Protein AF-A0AAW8Q7P8-F1 (afdb_monomer_lite)

Structure (mmCIF, N/CA/C/O backbone):
data_AF-A0AAW8Q7P8-F1
#
_entry.id   AF-A0AAW8Q7P8-F1
#
loop_
_atom_site.group_PDB
_atom_site.id
_atom_site.type_symbol
_atom_site.label_atom_id
_atom_site.label_alt_id
_atom_site.label_comp_id
_atom_site.label_asym_id
_atom_site.label_entity_id
_atom_site.label_seq_id
_atom_site.pdbx_PDB_ins_code
_atom_site.Cartn_x
_atom_site.Cartn_y
_atom_site.Cartn_z
_atom_site.occupancy
_atom_site.B_iso_or_equiv
_atom_site.auth_seq_id
_atom_site.auth_comp_id
_atom_site.auth_asym_id
_atom_site.auth_atom_id
_atom_site.pdbx_PDB_model_num
ATOM 1 N N . MET A 1 1 ? -18.740 -7.832 58.408 1.00 48.16 1 MET A N 1
ATOM 2 C CA . MET A 1 1 ? -19.169 -6.827 57.404 1.00 48.16 1 MET A CA 1
ATOM 3 C C . MET A 1 1 ? -20.645 -6.952 57.042 1.00 48.16 1 MET A C 1
ATOM 5 O O . MET A 1 1 ? -21.332 -5.946 57.112 1.00 48.16 1 MET A O 1
ATOM 9 N N . PHE A 1 2 ? -21.149 -8.149 56.717 1.00 59.81 2 PHE A N 1
ATOM 10 C CA . PHE A 1 2 ? -22.556 -8.347 56.332 1.00 59.81 2 PHE A CA 1
ATOM 11 C C . PHE A 1 2 ? -23.561 -7.994 57.449 1.00 59.81 2 PHE A C 1
ATOM 13 O O . PHE A 1 2 ? -24.538 -7.300 57.193 1.00 59.81 2 PHE A O 1
ATOM 20 N N . GLU A 1 3 ? -23.277 -8.361 58.705 1.00 60.91 3 GLU A N 1
ATOM 21 C CA . GLU A 1 3 ? -24.111 -7.977 59.862 1.00 60.91 3 GLU A CA 1
ATOM 22 C C . GLU A 1 3 ? -24.131 -6.464 60.118 1.00 60.91 3 GLU A C 1
ATOM 24 O O . GLU A 1 3 ? -25.175 -5.904 60.433 1.00 60.91 3 GLU A O 1
ATOM 29 N N . TRP A 1 4 ? -22.997 -5.779 59.937 1.00 65.06 4 TRP A N 1
ATOM 30 C CA . TRP A 1 4 ? -22.909 -4.319 60.074 1.00 65.06 4 TRP A CA 1
ATOM 31 C C . TRP A 1 4 ? -23.709 -3.601 58.980 1.00 65.06 4 TRP A C 1
ATOM 33 O O . TRP A 1 4 ? -24.410 -2.630 59.255 1.00 65.06 4 TRP A O 1
ATOM 43 N N . PHE A 1 5 ? -23.660 -4.126 57.753 1.00 61.41 5 PHE A N 1
ATOM 44 C CA . PHE A 1 5 ? -24.450 -3.637 56.625 1.00 61.41 5 PHE A CA 1
ATOM 45 C C . PHE A 1 5 ? -25.951 -3.833 56.885 1.00 61.41 5 PHE A C 1
ATOM 47 O O . PHE A 1 5 ? -26.722 -2.886 56.790 1.00 61.41 5 PHE A O 1
ATOM 54 N N . SER A 1 6 ? -26.361 -5.024 57.330 1.00 62.84 6 SER A N 1
ATOM 55 C CA . SER A 1 6 ? -27.761 -5.319 57.666 1.00 62.84 6 SER A CA 1
ATOM 56 C C . SER A 1 6 ? -28.315 -4.400 58.760 1.00 62.84 6 SER A C 1
ATOM 58 O O . SER A 1 6 ? -29.442 -3.932 58.642 1.00 62.84 6 SER A O 1
ATOM 60 N N . LYS A 1 7 ? -27.523 -4.103 59.799 1.00 64.50 7 LYS A N 1
ATOM 61 C CA . LYS A 1 7 ? -27.941 -3.247 60.924 1.00 64.50 7 LYS A CA 1
ATOM 62 C C . LYS A 1 7 ? -28.001 -1.756 60.575 1.00 64.50 7 LYS A C 1
ATOM 64 O O . LYS A 1 7 ? -28.771 -1.012 61.166 1.00 64.50 7 LYS A O 1
ATOM 69 N N . THR A 1 8 ? -27.182 -1.307 59.623 1.00 60.69 8 THR A N 1
ATOM 70 C CA . THR A 1 8 ? -27.110 0.108 59.206 1.00 60.69 8 THR A CA 1
ATOM 71 C C . THR A 1 8 ? -28.220 0.482 58.215 1.00 60.69 8 THR A C 1
ATOM 73 O O . THR A 1 8 ? -28.519 1.660 58.049 1.00 60.69 8 THR A O 1
ATOM 76 N N . PHE A 1 9 ? -28.860 -0.508 57.581 1.00 60.00 9 PHE A N 1
ATOM 77 C CA . PHE A 1 9 ? -29.923 -0.327 56.585 1.00 60.00 9 PHE A CA 1
ATOM 78 C C . PHE A 1 9 ? -31.264 -0.939 57.022 1.00 60.00 9 PHE A C 1
ATOM 80 O O . PHE A 1 9 ? -32.044 -1.392 56.188 1.00 60.00 9 PHE A O 1
ATOM 87 N N . GLU A 1 10 ? -31.554 -0.948 58.323 1.00 65.75 10 GLU A N 1
ATOM 88 C CA . GLU A 1 10 ? -32.850 -1.406 58.851 1.00 65.75 10 GLU A CA 1
ATOM 89 C C . GLU A 1 10 ? -33.997 -0.433 58.531 1.00 65.75 10 GLU A C 1
ATOM 91 O O . GLU A 1 10 ? -35.143 -0.858 58.388 1.00 65.75 10 GLU A O 1
ATOM 96 N N . SER A 1 11 ? -33.714 0.869 58.380 1.00 74.75 11 SER A N 1
ATOM 97 C CA . SER A 1 11 ? -34.749 1.864 58.078 1.00 74.75 11 SER A CA 1
ATOM 98 C C . SER A 1 11 ? -35.033 1.978 56.576 1.00 74.75 11 SER A C 1
ATOM 100 O O . SER A 1 11 ? -34.119 2.045 55.747 1.00 74.75 11 SER A O 1
ATOM 102 N N . SER A 1 12 ? -36.315 2.092 56.211 1.00 70.31 12 SER A N 1
ATOM 103 C CA . SER A 1 12 ? -36.756 2.243 54.813 1.00 70.31 12 SER A CA 1
ATOM 104 C C . SER A 1 12 ? -36.128 3.460 54.111 1.00 70.31 12 SER A C 1
ATOM 106 O O . SER A 1 12 ? -35.882 3.430 52.909 1.00 70.31 12 SER A O 1
ATOM 108 N N . SER A 1 13 ? -35.807 4.514 54.870 1.00 75.88 13 SER A N 1
ATOM 109 C CA . SER A 1 13 ? -35.104 5.719 54.398 1.00 75.88 13 SER A CA 1
ATOM 110 C C . SER A 1 13 ? -33.665 5.428 53.945 1.00 75.88 13 SER A C 1
ATOM 112 O O . SER A 1 13 ? -33.241 5.828 52.855 1.00 75.88 13 SER A O 1
ATOM 114 N N . GLN A 1 14 ? -32.907 4.681 54.752 1.00 75.44 14 GLN A N 1
ATOM 115 C CA . GLN A 1 14 ? -31.521 4.343 54.432 1.00 75.44 14 GLN A CA 1
ATOM 116 C C . GLN A 1 14 ? -31.445 3.345 53.270 1.00 75.44 14 GLN A C 1
ATOM 118 O O . GLN A 1 14 ? -30.572 3.487 52.415 1.00 75.44 14 GLN A O 1
ATOM 123 N N . GLN A 1 15 ? -32.389 2.400 53.175 1.00 74.25 15 GLN A N 1
ATOM 124 C CA . GLN A 1 15 ? -32.503 1.491 52.025 1.00 74.25 15 GLN A CA 1
ATOM 125 C C . GLN A 1 15 ? -32.799 2.242 50.720 1.00 74.25 15 GLN A C 1
ATOM 127 O O . GLN A 1 15 ? -32.149 1.985 49.707 1.00 74.25 15 GLN A O 1
ATOM 132 N N . ALA A 1 16 ? -33.718 3.213 50.747 1.00 79.12 16 ALA A N 1
ATOM 133 C CA . ALA A 1 16 ? -34.019 4.049 49.585 1.00 79.12 16 ALA A CA 1
ATOM 134 C C . ALA A 1 16 ? -32.801 4.877 49.135 1.00 79.12 16 ALA A C 1
ATOM 136 O O . ALA A 1 16 ? -32.540 5.006 47.938 1.00 79.12 16 ALA A O 1
ATOM 137 N N . THR A 1 17 ? -32.012 5.386 50.086 1.00 81.38 17 THR A N 1
ATOM 138 C CA . THR A 1 17 ? -30.778 6.135 49.797 1.00 81.38 17 THR A CA 1
ATOM 139 C C . THR A 1 17 ? -29.718 5.238 49.152 1.00 81.38 17 THR A C 1
ATOM 141 O O . THR A 1 17 ? -29.114 5.619 48.152 1.00 81.38 17 THR A O 1
ATOM 144 N N . LEU A 1 18 ? -29.533 4.018 49.667 1.00 80.31 18 LEU A N 1
ATOM 145 C CA . LEU A 1 18 ? -28.614 3.030 49.095 1.00 80.31 18 LEU A CA 1
ATOM 146 C C . LEU A 1 18 ? -29.022 2.620 47.678 1.00 80.31 18 LEU A C 1
ATOM 148 O O . LEU A 1 18 ? -28.177 2.554 46.789 1.00 80.31 18 LEU A O 1
ATOM 152 N N . PHE A 1 19 ? -30.317 2.382 47.462 1.00 83.69 19 PHE A N 1
ATOM 153 C CA . PHE A 1 19 ? -30.860 2.066 46.145 1.00 83.69 19 PHE A CA 1
ATOM 154 C C . PHE A 1 19 ? -30.643 3.226 45.169 1.00 83.69 19 PHE A C 1
ATOM 156 O O . PHE A 1 19 ? -30.185 3.005 44.054 1.00 83.69 19 PHE A O 1
ATOM 163 N N . SER A 1 20 ? -30.871 4.467 45.606 1.00 85.38 20 SER A N 1
ATOM 164 C CA . SER A 1 20 ? -30.599 5.665 44.805 1.00 85.38 20 SER A CA 1
ATOM 165 C C . SER A 1 20 ? -29.118 5.784 44.422 1.00 85.38 20 SER A C 1
ATOM 167 O O . SER A 1 20 ? -28.797 6.004 43.253 1.00 85.38 20 SER A O 1
ATOM 169 N N . ILE A 1 21 ? -28.197 5.547 45.365 1.00 88.81 21 ILE A N 1
ATOM 170 C CA . ILE A 1 21 ? -26.748 5.534 45.099 1.00 88.81 21 ILE A CA 1
ATOM 171 C C . ILE A 1 21 ? -26.382 4.405 44.131 1.00 88.81 21 ILE A C 1
ATOM 173 O O . ILE A 1 21 ? -25.634 4.636 43.180 1.00 88.81 21 ILE A O 1
ATOM 177 N N . ALA A 1 22 ? -26.909 3.198 44.340 1.00 87.81 22 ALA A N 1
ATOM 178 C CA . ALA A 1 22 ? -26.639 2.045 43.489 1.00 87.81 22 ALA A CA 1
ATOM 179 C C . ALA A 1 22 ? -27.140 2.274 42.058 1.00 87.81 22 ALA A C 1
ATOM 181 O O . ALA A 1 22 ? -26.397 2.045 41.103 1.00 87.81 22 ALA A O 1
ATOM 182 N N . VAL A 1 23 ? -28.363 2.789 41.901 1.00 91.06 23 VAL A N 1
ATOM 183 C CA . VAL A 1 23 ? -28.944 3.136 40.599 1.00 91.06 23 VAL A CA 1
ATOM 184 C C . VAL A 1 23 ? -28.141 4.250 39.935 1.00 91.06 23 VAL A C 1
ATOM 186 O O . VAL A 1 23 ? -27.760 4.097 38.779 1.00 91.06 23 VAL A O 1
ATOM 189 N N . SER A 1 24 ? -27.811 5.324 40.657 1.00 92.94 24 SER A N 1
ATOM 190 C CA . SER A 1 24 ? -27.017 6.444 40.132 1.00 92.94 24 SER A CA 1
ATOM 191 C C . SER A 1 24 ? -25.624 5.998 39.672 1.00 92.94 24 SER A C 1
ATOM 193 O O . SER A 1 24 ? -25.203 6.298 38.554 1.00 92.94 24 SER A O 1
ATOM 195 N N . THR A 1 25 ? -24.937 5.191 40.485 1.00 93.88 25 THR A N 1
ATOM 196 C CA . THR A 1 25 ? -23.612 4.642 40.155 1.00 93.88 25 THR A CA 1
ATOM 197 C C . THR A 1 25 ? -23.690 3.710 38.949 1.00 93.88 25 THR A C 1
ATOM 199 O O . THR A 1 25 ? -22.868 3.803 38.040 1.00 93.88 25 THR A O 1
ATOM 202 N N . THR A 1 26 ? -24.706 2.845 38.895 1.00 94.00 26 THR A N 1
ATOM 203 C CA . THR A 1 26 ? -24.924 1.941 37.756 1.00 94.00 26 THR A CA 1
ATOM 204 C C . THR A 1 26 ? -25.189 2.730 36.478 1.00 94.00 26 THR A C 1
ATOM 206 O O . THR A 1 26 ? -24.598 2.436 35.440 1.00 94.00 26 THR A O 1
ATOM 209 N N . LEU A 1 27 ? -26.017 3.775 36.554 1.00 95.00 27 LEU A N 1
ATOM 210 C CA . LEU A 1 27 ? -26.304 4.653 35.424 1.00 95.00 27 LEU A CA 1
ATOM 211 C C . LEU A 1 27 ? -25.026 5.341 34.922 1.00 95.00 27 LEU A C 1
ATOM 213 O O . LEU A 1 27 ? -24.770 5.360 33.719 1.00 95.00 27 LEU A O 1
ATOM 217 N N . ALA A 1 28 ? -24.195 5.846 35.837 1.00 95.75 28 ALA A N 1
ATOM 218 C CA . ALA A 1 28 ? -22.918 6.468 35.503 1.00 95.75 28 ALA A CA 1
ATOM 219 C C . ALA A 1 28 ? -21.962 5.485 34.806 1.00 95.75 28 ALA A C 1
ATOM 221 O O . ALA A 1 28 ? -21.376 5.822 33.778 1.00 95.75 28 ALA A O 1
ATOM 222 N N . VAL A 1 29 ? -21.847 4.251 35.308 1.00 95.75 29 VAL A N 1
ATOM 223 C CA . VAL A 1 29 ? -21.022 3.205 34.680 1.00 95.75 29 VAL A CA 1
ATOM 224 C C . VAL A 1 29 ? -21.541 2.855 33.284 1.00 95.75 29 VAL A C 1
ATOM 226 O O . VAL A 1 29 ? -20.750 2.776 32.345 1.00 95.75 29 VAL A O 1
ATOM 229 N N . ILE A 1 30 ? -22.857 2.702 33.109 1.00 95.62 30 ILE A N 1
ATOM 230 C CA . ILE A 1 30 ? -23.461 2.430 31.795 1.00 95.62 30 ILE A CA 1
ATOM 231 C C . ILE A 1 30 ? -23.155 3.567 30.814 1.00 95.62 30 ILE A C 1
ATOM 233 O O . ILE A 1 30 ? -22.754 3.301 29.681 1.00 95.62 30 ILE A O 1
ATOM 237 N N . LEU A 1 31 ? -23.293 4.825 31.238 1.00 95.50 31 LEU A N 1
ATOM 238 C CA . LEU A 1 31 ? -22.981 5.985 30.399 1.00 95.50 31 LEU A CA 1
ATOM 239 C C . LEU A 1 31 ? -21.507 6.013 29.980 1.00 95.50 31 LEU A C 1
ATOM 241 O O . LEU A 1 31 ? -21.212 6.286 28.815 1.00 95.50 31 LEU A O 1
ATOM 245 N N . LEU A 1 32 ? -20.586 5.684 30.889 1.00 95.19 32 LEU A N 1
ATOM 246 C CA . LEU A 1 32 ? -19.160 5.583 30.572 1.00 95.19 32 LEU A CA 1
ATOM 247 C C . LEU A 1 32 ? -18.881 4.478 29.548 1.00 95.19 32 LEU A C 1
ATOM 249 O O . LEU A 1 32 ? -18.182 4.722 28.564 1.00 95.19 32 LEU A O 1
ATOM 253 N N . LEU A 1 33 ? -19.466 3.292 29.737 1.00 94.88 33 LEU A N 1
ATOM 254 C CA . LEU A 1 33 ? -19.303 2.168 28.813 1.00 94.88 33 LEU A CA 1
ATOM 255 C C . LEU A 1 33 ? -19.873 2.481 27.428 1.00 94.88 33 LEU A C 1
ATOM 257 O O . LEU A 1 33 ? -19.227 2.195 26.419 1.00 94.88 33 LEU A O 1
ATOM 261 N N . LEU A 1 34 ? -21.050 3.110 27.364 1.00 94.12 34 LEU A N 1
ATOM 262 C CA . LEU A 1 34 ? -21.644 3.553 26.105 1.00 94.12 34 LEU A CA 1
ATOM 263 C C . LEU A 1 34 ? -20.747 4.576 25.410 1.00 94.12 34 LEU A C 1
ATOM 265 O O . LEU A 1 34 ? -20.448 4.414 24.229 1.00 94.12 34 LEU A O 1
ATOM 269 N N . ASN A 1 35 ? -20.267 5.590 26.132 1.00 95.25 35 ASN A N 1
ATOM 270 C CA . ASN A 1 35 ? -19.387 6.607 25.564 1.00 95.25 35 ASN A CA 1
ATOM 271 C C . ASN A 1 35 ? -18.085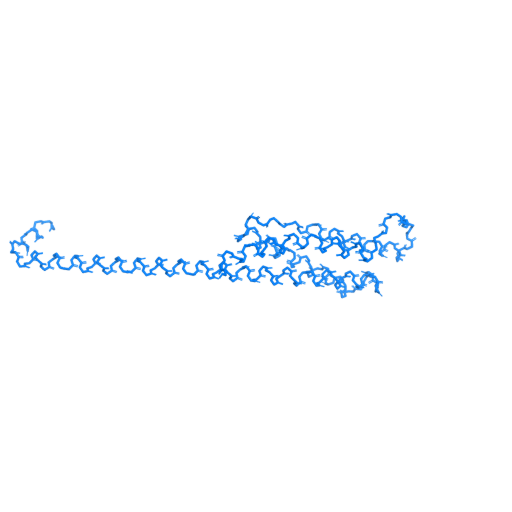 5.998 25.018 1.00 95.25 35 ASN A C 1
ATOM 273 O O . ASN A 1 35 ? -17.671 6.299 23.895 1.00 95.25 35 ASN A O 1
ATOM 277 N N . GLN A 1 36 ? -17.469 5.085 25.771 1.00 93.94 36 GLN A N 1
ATOM 278 C CA . GLN A 1 36 ? -16.264 4.383 25.338 1.00 93.94 36 GLN A CA 1
ATOM 279 C C . GLN A 1 36 ? -16.533 3.504 24.113 1.00 93.94 36 GLN A C 1
ATOM 281 O O . GLN A 1 36 ? -15.721 3.478 23.185 1.00 93.94 36 GLN A O 1
ATOM 286 N N . TRP A 1 37 ? -17.677 2.821 24.068 1.00 94.19 37 TRP A N 1
ATOM 287 C CA . TRP A 1 37 ? -18.078 2.007 22.924 1.00 94.19 37 TRP A CA 1
ATOM 288 C C . TRP A 1 37 ? -18.299 2.852 21.665 1.00 94.19 37 TRP A C 1
ATOM 290 O O . TRP A 1 37 ? -17.747 2.532 20.608 1.00 94.19 37 TRP A O 1
ATOM 300 N N . PHE A 1 38 ? -19.043 3.957 21.775 1.00 93.12 38 PHE A N 1
ATOM 301 C CA . PHE A 1 38 ? -19.268 4.887 20.666 1.00 93.12 38 PHE A CA 1
ATOM 302 C C . PHE A 1 38 ? -17.957 5.496 20.165 1.00 93.12 38 PHE A C 1
ATOM 304 O O . PHE A 1 38 ? -17.714 5.501 18.956 1.00 93.12 38 PHE A O 1
ATOM 311 N N . SER A 1 39 ? -17.094 5.940 21.082 1.00 92.44 39 SER A N 1
ATOM 312 C CA . SER A 1 39 ? -15.785 6.513 20.749 1.00 92.44 39 SER A CA 1
ATOM 313 C C . SER A 1 39 ? -14.902 5.487 20.041 1.00 92.44 39 SER A C 1
ATOM 315 O O . SER A 1 39 ? -14.479 5.713 18.913 1.00 92.44 39 SER A O 1
ATOM 317 N N . THR A 1 40 ? -14.760 4.287 20.610 1.00 92.94 40 THR A N 1
ATOM 318 C CA . THR A 1 40 ? -13.951 3.210 20.014 1.00 92.94 40 THR A CA 1
ATOM 319 C C . THR A 1 40 ? -14.461 2.812 18.629 1.00 92.94 40 THR A C 1
ATOM 321 O O . THR A 1 40 ? -13.675 2.554 17.716 1.00 92.94 40 THR A O 1
ATOM 324 N N . ARG A 1 41 ? -15.785 2.745 18.439 1.00 91.00 41 ARG A N 1
ATOM 325 C CA . ARG A 1 41 ? -16.381 2.411 17.139 1.00 91.00 41 ARG A CA 1
ATOM 326 C C . ARG A 1 41 ? -16.112 3.500 16.102 1.00 91.00 41 ARG A C 1
ATOM 328 O O . ARG A 1 41 ? -15.787 3.174 14.960 1.00 91.00 41 ARG A O 1
ATOM 335 N N . LYS A 1 42 ? -16.234 4.770 16.493 1.00 91.38 42 LYS A N 1
ATOM 336 C CA . LYS A 1 42 ? -15.925 5.921 15.638 1.00 91.38 42 LYS A CA 1
ATOM 337 C C . LYS A 1 42 ? -14.443 5.947 15.265 1.00 91.38 42 LYS A C 1
ATOM 339 O O . LYS A 1 42 ? -14.133 6.074 14.084 1.00 91.38 42 LYS A O 1
ATOM 344 N N . ASP A 1 43 ? -13.552 5.737 16.227 1.00 92.56 43 ASP A N 1
ATOM 345 C CA . ASP A 1 43 ? -12.103 5.752 16.010 1.00 92.56 43 ASP A CA 1
ATOM 346 C C . ASP A 1 43 ? -11.661 4.625 15.079 1.00 92.56 43 ASP A C 1
ATOM 348 O O . ASP A 1 43 ? -10.916 4.864 14.132 1.00 92.56 43 ASP A O 1
ATOM 352 N N . LYS A 1 44 ? -12.198 3.411 15.261 1.00 89.38 44 LYS A N 1
ATOM 353 C CA . LYS A 1 44 ? -11.957 2.294 14.334 1.00 89.38 44 LYS A CA 1
ATOM 354 C C . LYS A 1 44 ? -12.422 2.613 12.913 1.00 89.38 44 LYS A C 1
ATOM 356 O O . LYS A 1 44 ? -11.726 2.269 11.959 1.00 89.38 44 LYS A O 1
ATOM 361 N N . ARG A 1 45 ? -13.578 3.272 12.757 1.00 88.31 45 ARG A N 1
ATOM 362 C CA . ARG A 1 45 ? -14.084 3.689 11.439 1.00 88.31 45 ARG A CA 1
ATOM 363 C C . ARG A 1 45 ? -13.167 4.733 10.805 1.00 88.31 45 ARG A C 1
ATOM 365 O O . ARG A 1 45 ? -12.775 4.566 9.658 1.00 88.31 45 ARG A O 1
ATOM 372 N N . ASN A 1 46 ? -12.801 5.766 11.557 1.00 90.31 46 ASN A N 1
ATOM 373 C CA . ASN A 1 46 ? -11.933 6.842 11.082 1.00 90.31 46 ASN A CA 1
ATOM 374 C C . ASN A 1 46 ? -10.543 6.325 10.701 1.00 90.31 46 ASN A C 1
ATOM 376 O O . ASN A 1 46 ? -10.032 6.676 9.642 1.00 90.31 46 ASN A O 1
ATOM 380 N N . LEU A 1 47 ? -9.963 5.443 11.520 1.00 91.12 47 LEU A N 1
ATOM 381 C CA . LEU A 1 47 ? -8.691 4.795 11.216 1.00 91.12 47 LEU A CA 1
ATOM 382 C C . LEU A 1 47 ? -8.777 4.007 9.906 1.00 91.12 47 LEU A C 1
ATOM 384 O O . LEU A 1 47 ? -7.887 4.115 9.069 1.00 91.12 47 LEU A O 1
ATOM 388 N N . ARG A 1 48 ? -9.855 3.240 9.704 1.00 89.50 48 ARG A N 1
ATOM 389 C CA . ARG A 1 48 ? -10.031 2.447 8.483 1.00 89.50 48 ARG A CA 1
ATOM 390 C C . ARG A 1 48 ? -10.184 3.318 7.236 1.00 89.50 48 ARG A C 1
ATOM 392 O O . ARG A 1 48 ? -9.573 2.998 6.225 1.00 89.50 48 ARG A O 1
ATOM 399 N N . VAL A 1 49 ? -10.925 4.425 7.322 1.00 90.31 49 VAL A N 1
ATOM 400 C CA . VAL A 1 49 ? -11.035 5.411 6.230 1.00 90.31 49 VAL A CA 1
ATOM 401 C C . VAL A 1 49 ? -9.673 6.035 5.926 1.00 90.31 49 VAL A C 1
ATOM 403 O O . VAL A 1 49 ? -9.239 6.012 4.782 1.00 90.31 49 VAL A O 1
ATOM 406 N N . SER A 1 50 ? -8.947 6.488 6.951 1.00 92.62 50 SER A N 1
ATOM 407 C CA . SER A 1 50 ? -7.608 7.064 6.786 1.00 92.62 50 SER A CA 1
ATOM 408 C C . SER A 1 50 ? -6.629 6.083 6.131 1.00 92.62 50 SER A C 1
ATOM 410 O O . SER A 1 50 ? -5.880 6.461 5.233 1.00 92.62 50 SER A O 1
ATOM 412 N N . LYS A 1 51 ? -6.663 4.802 6.519 1.00 93.00 51 LYS A N 1
ATOM 413 C CA . LYS A 1 51 ? -5.823 3.767 5.899 1.00 93.00 51 LYS A CA 1
ATOM 414 C C . LYS A 1 51 ? -6.224 3.442 4.472 1.00 93.00 51 LYS A C 1
ATOM 416 O O . LYS A 1 51 ? -5.362 3.106 3.670 1.00 93.00 51 LYS A O 1
ATOM 421 N N . LEU A 1 52 ? -7.499 3.579 4.143 1.00 91.88 52 LEU A N 1
ATOM 422 C CA . LEU A 1 52 ? -7.999 3.392 2.791 1.00 91.88 52 LEU A CA 1
ATOM 423 C C . LEU A 1 52 ? -7.619 4.565 1.866 1.00 91.88 52 LEU A C 1
ATOM 425 O O . LEU A 1 52 ? -7.209 4.333 0.730 1.00 91.88 52 LEU A O 1
ATOM 429 N N . GLU A 1 53 ? -7.646 5.802 2.362 1.00 91.81 53 GLU A N 1
ATOM 430 C CA . GLU A 1 53 ? -7.114 6.976 1.651 1.00 91.81 53 GLU A CA 1
ATOM 431 C C . GLU A 1 53 ? -5.596 6.878 1.442 1.00 91.81 53 GLU A C 1
ATOM 433 O O . GLU A 1 53 ? -5.093 7.140 0.343 1.00 91.81 53 GLU A O 1
ATOM 438 N N . GLU A 1 54 ? -4.862 6.447 2.475 1.00 93.31 54 GLU A N 1
ATOM 439 C CA . GLU A 1 54 ? -3.426 6.168 2.385 1.00 93.31 54 GLU A CA 1
ATOM 440 C C . GLU A 1 54 ? -3.148 5.086 1.333 1.00 93.31 54 GLU A C 1
ATOM 442 O O . GLU A 1 54 ? -2.234 5.236 0.518 1.00 93.31 54 GLU A O 1
ATOM 447 N N . PHE A 1 55 ? -3.962 4.029 1.300 1.00 93.06 55 PHE A N 1
ATOM 448 C CA . PHE A 1 55 ? -3.829 2.940 0.339 1.00 93.06 55 PHE A CA 1
ATOM 449 C C . PHE A 1 55 ? -4.050 3.419 -1.096 1.00 93.06 55 PHE A C 1
ATOM 451 O O . PHE A 1 55 ? -3.178 3.227 -1.944 1.00 93.06 55 PHE A O 1
ATOM 458 N N . ALA A 1 56 ? -5.148 4.134 -1.355 1.00 92.44 56 ALA A N 1
ATOM 459 C CA . ALA A 1 56 ? -5.437 4.709 -2.667 1.00 92.44 56 ALA A CA 1
ATOM 460 C C . ALA A 1 56 ? -4.308 5.636 -3.145 1.00 92.44 56 ALA A C 1
ATOM 462 O O . ALA A 1 56 ? -3.815 5.499 -4.265 1.00 92.44 56 ALA A O 1
ATOM 463 N N . THR A 1 57 ? -3.858 6.549 -2.281 1.00 94.44 57 THR A N 1
ATOM 464 C CA . THR A 1 57 ? -2.799 7.512 -2.614 1.00 94.44 57 THR A CA 1
ATOM 465 C C . THR A 1 57 ? -1.477 6.811 -2.921 1.00 94.44 57 THR A C 1
ATOM 467 O O . THR A 1 57 ? -0.804 7.168 -3.889 1.00 94.44 57 THR A O 1
ATOM 470 N N . THR A 1 58 ? -1.130 5.779 -2.147 1.00 94.38 58 THR A N 1
ATOM 471 C CA . THR A 1 58 ? 0.094 4.990 -2.360 1.00 94.38 58 THR A CA 1
ATOM 472 C C . THR A 1 58 ? 0.048 4.249 -3.700 1.00 94.38 58 THR A C 1
ATOM 474 O O . THR A 1 58 ? 1.040 4.254 -4.421 1.00 94.38 58 THR A O 1
ATOM 477 N N . ILE A 1 59 ? -1.107 3.700 -4.097 1.00 93.44 59 ILE A N 1
ATOM 478 C CA . ILE A 1 59 ? -1.276 3.033 -5.401 1.00 93.44 59 ILE A CA 1
ATOM 479 C C . ILE A 1 59 ? -1.056 4.007 -6.564 1.00 93.44 59 ILE A C 1
ATOM 481 O O . ILE A 1 59 ? -0.355 3.679 -7.519 1.00 93.44 59 ILE A O 1
ATOM 485 N N . TYR A 1 60 ? -1.623 5.215 -6.492 1.00 93.94 60 TYR A N 1
ATOM 486 C CA . TYR A 1 60 ? -1.410 6.229 -7.531 1.00 93.94 60 TYR A CA 1
ATOM 487 C C . TYR A 1 60 ? 0.039 6.726 -7.579 1.00 93.94 60 TYR A C 1
ATOM 489 O O . TYR A 1 60 ? 0.554 6.995 -8.664 1.00 93.94 60 TYR A O 1
ATOM 497 N N . ALA A 1 61 ? 0.699 6.859 -6.426 1.00 94.44 61 ALA A N 1
ATOM 498 C CA . ALA A 1 61 ? 2.115 7.211 -6.369 1.00 94.44 61 ALA A CA 1
ATOM 499 C C . ALA A 1 61 ? 2.983 6.116 -7.004 1.00 94.44 61 ALA A C 1
ATOM 501 O O . ALA A 1 61 ? 3.836 6.422 -7.835 1.00 94.44 61 ALA A O 1
ATOM 502 N N . TYR A 1 62 ? 2.703 4.851 -6.680 1.00 94.44 62 TYR A N 1
ATOM 503 C CA . TYR A 1 62 ? 3.400 3.702 -7.243 1.00 94.44 62 TYR A CA 1
ATOM 504 C C . TYR A 1 62 ? 3.230 3.615 -8.763 1.00 94.44 62 TYR A C 1
ATOM 506 O O . TYR A 1 62 ? 4.222 3.521 -9.476 1.00 94.44 62 TYR A O 1
ATOM 514 N N . GLU A 1 63 ? 2.006 3.760 -9.282 1.00 93.88 63 GLU A N 1
ATOM 515 C CA . GLU A 1 63 ? 1.753 3.774 -10.731 1.00 93.88 63 GLU A CA 1
ATOM 516 C C . GLU A 1 63 ? 2.580 4.840 -11.458 1.00 93.88 63 GLU A C 1
ATOM 518 O O . GLU A 1 63 ? 3.227 4.562 -12.469 1.00 93.88 63 GLU A O 1
ATOM 523 N N . ARG A 1 64 ? 2.567 6.074 -10.939 1.00 94.31 64 ARG A N 1
ATOM 524 C CA . ARG A 1 64 ? 3.322 7.185 -11.527 1.00 94.31 64 ARG A CA 1
ATOM 525 C C . ARG A 1 64 ? 4.816 6.895 -11.528 1.00 94.31 64 ARG A C 1
ATOM 527 O O . ARG A 1 64 ? 5.481 7.192 -12.516 1.00 94.31 64 ARG A O 1
ATOM 534 N N . LEU A 1 65 ? 5.323 6.311 -10.445 1.00 94.38 65 LEU A N 1
ATOM 535 C CA . LEU A 1 65 ? 6.724 5.938 -10.338 1.00 94.38 65 LEU A CA 1
ATOM 536 C C . LEU A 1 65 ? 7.086 4.827 -11.330 1.00 94.38 65 LEU A C 1
ATOM 538 O O . LEU A 1 65 ? 8.106 4.939 -12.002 1.00 94.38 65 LEU A O 1
ATOM 542 N N . CYS A 1 66 ? 6.236 3.809 -11.501 1.00 93.06 66 CYS A N 1
ATOM 543 C CA . CYS A 1 66 ? 6.438 2.776 -12.518 1.00 93.06 66 CYS A CA 1
ATOM 544 C C . CYS A 1 66 ? 6.515 3.375 -13.928 1.00 93.06 66 CYS A C 1
ATOM 546 O O . CYS A 1 66 ? 7.405 3.015 -14.694 1.00 93.06 66 CYS A O 1
ATOM 548 N N . PHE A 1 67 ? 5.627 4.311 -14.274 1.00 93.88 67 PHE A N 1
ATOM 549 C CA . PHE A 1 67 ? 5.666 4.970 -15.582 1.00 93.88 67 PHE A CA 1
ATOM 550 C C . PHE A 1 67 ? 6.893 5.866 -15.767 1.00 93.88 67 PHE A C 1
ATOM 552 O O . PHE A 1 67 ? 7.461 5.882 -16.855 1.00 93.88 67 PHE A O 1
ATOM 559 N N . ASP A 1 68 ? 7.340 6.566 -14.723 1.00 93.44 68 ASP A N 1
ATOM 560 C CA . ASP A 1 68 ? 8.578 7.354 -14.761 1.00 93.44 68 ASP A CA 1
ATOM 561 C C . ASP A 1 68 ? 9.811 6.454 -14.953 1.00 93.44 68 ASP A C 1
ATOM 563 O O . ASP A 1 68 ? 10.651 6.730 -15.809 1.00 93.44 68 ASP A O 1
ATOM 567 N N . ILE A 1 69 ? 9.887 5.325 -14.238 1.00 92.38 69 ILE A N 1
ATOM 568 C CA . ILE A 1 69 ? 10.952 4.325 -14.417 1.00 92.38 69 ILE A CA 1
ATOM 569 C C . ILE A 1 69 ? 10.944 3.790 -15.843 1.00 92.38 69 ILE A C 1
ATOM 571 O O . ILE A 1 69 ? 11.979 3.816 -16.503 1.00 92.38 69 ILE A O 1
ATOM 575 N N . LEU A 1 70 ? 9.786 3.336 -16.336 1.00 91.81 70 LEU A N 1
ATOM 576 C CA . LEU A 1 70 ? 9.673 2.839 -17.702 1.00 91.81 70 LEU A CA 1
ATOM 577 C C . LEU A 1 70 ? 10.120 3.922 -18.685 1.00 91.81 70 LEU A C 1
ATOM 579 O O . LEU A 1 70 ? 11.037 3.681 -19.456 1.00 91.81 70 LEU A O 1
ATOM 583 N N . SER A 1 71 ? 9.580 5.141 -18.610 1.00 92.19 71 SER A N 1
ATOM 584 C CA . SER A 1 71 ? 9.968 6.233 -19.512 1.00 92.19 71 SER A CA 1
ATOM 585 C C . SER A 1 71 ? 11.478 6.491 -19.509 1.00 92.19 71 SER A C 1
ATOM 587 O O . SER A 1 71 ? 12.050 6.752 -20.566 1.00 92.19 71 SER A O 1
ATOM 589 N N . ARG A 1 72 ? 12.130 6.406 -18.345 1.00 90.88 72 ARG A N 1
ATOM 590 C CA . ARG A 1 72 ? 13.582 6.572 -18.215 1.00 90.88 72 ARG A CA 1
ATOM 591 C C . ARG A 1 72 ? 14.361 5.435 -18.854 1.00 90.88 72 ARG A C 1
ATOM 593 O O . ARG A 1 72 ? 15.287 5.719 -19.603 1.00 90.88 72 ARG A O 1
ATOM 600 N N . LEU A 1 73 ? 13.957 4.184 -18.640 1.00 89.44 73 LEU A N 1
ATOM 601 C CA . LEU A 1 73 ? 14.622 3.018 -19.232 1.00 89.44 73 LEU A CA 1
ATOM 602 C C . LEU A 1 73 ? 14.636 3.057 -20.768 1.00 89.44 73 LEU A C 1
ATOM 604 O O . LEU A 1 73 ? 15.593 2.591 -21.371 1.00 89.44 73 LEU A O 1
ATOM 608 N N . TYR A 1 74 ? 13.615 3.642 -21.408 1.00 87.94 74 TYR A N 1
ATOM 609 C CA . TYR A 1 74 ? 13.576 3.796 -22.873 1.00 87.94 74 TYR A CA 1
ATOM 610 C C . TYR A 1 74 ? 14.312 5.042 -23.400 1.00 87.94 74 TYR A C 1
ATOM 612 O O . TYR A 1 74 ? 14.486 5.166 -24.611 1.00 87.94 74 TYR A O 1
ATOM 620 N N . GLN A 1 75 ? 14.709 5.985 -22.539 1.00 86.94 75 GLN A N 1
ATOM 621 C CA . GLN A 1 75 ? 15.309 7.267 -22.949 1.00 86.94 75 GLN A CA 1
ATOM 622 C C . GLN A 1 75 ? 16.754 7.455 -22.478 1.00 86.94 75 GLN A C 1
ATOM 624 O O . GLN A 1 75 ? 17.488 8.255 -23.057 1.00 86.94 75 GLN A O 1
ATOM 629 N N . GLN A 1 76 ? 17.148 6.776 -21.405 1.00 85.50 76 GLN A N 1
ATOM 630 C CA . GLN A 1 76 ? 18.423 6.944 -20.715 1.00 85.50 76 GLN A CA 1
ATOM 631 C C . GLN A 1 76 ? 19.116 5.592 -20.559 1.00 85.50 76 GLN A C 1
ATOM 633 O O . GLN A 1 76 ? 18.506 4.542 -20.749 1.00 85.50 76 GLN A O 1
ATOM 638 N N . SER A 1 77 ? 20.403 5.624 -20.210 1.00 79.69 77 SER A N 1
ATOM 639 C CA . SER A 1 77 ? 21.139 4.397 -19.907 1.00 79.69 77 SER A CA 1
ATOM 640 C C . SER A 1 77 ? 20.486 3.666 -18.721 1.00 79.69 77 SER A C 1
ATOM 642 O O . SER A 1 77 ? 20.183 4.311 -17.711 1.00 79.69 77 SER A O 1
ATOM 644 N N . PRO A 1 78 ? 20.308 2.334 -18.785 1.00 76.31 78 PRO A N 1
ATOM 645 C CA . PRO A 1 78 ? 19.841 1.513 -17.665 1.00 76.31 78 PRO A CA 1
ATOM 646 C C . PRO A 1 78 ? 20.759 1.568 -16.434 1.00 76.31 78 PRO A C 1
ATOM 648 O O . PRO A 1 78 ? 20.323 1.204 -15.341 1.00 76.31 78 PRO A O 1
ATOM 651 N N . SER A 1 79 ? 22.004 2.032 -16.588 1.00 81.62 79 SER A N 1
ATOM 652 C CA . SER A 1 79 ? 22.952 2.239 -15.484 1.00 81.62 79 SER A CA 1
ATOM 653 C C . SER A 1 79 ? 22.826 3.609 -14.798 1.00 81.62 79 SER A C 1
ATOM 655 O O . SER A 1 79 ? 23.553 3.896 -13.845 1.00 81.62 79 SER A O 1
ATOM 657 N N . ASP A 1 80 ? 21.901 4.465 -15.247 1.00 88.38 80 ASP A N 1
ATOM 658 C CA . ASP A 1 80 ? 21.655 5.767 -14.633 1.00 88.38 80 ASP A CA 1
ATOM 659 C C . ASP A 1 80 ? 21.227 5.627 -13.160 1.00 88.38 80 ASP A C 1
ATOM 661 O O . ASP A 1 80 ? 20.214 5.005 -12.824 1.00 88.38 80 ASP A O 1
ATOM 665 N N . GLN A 1 81 ? 21.983 6.269 -12.265 1.00 87.25 81 GLN A N 1
ATOM 666 C CA . GLN A 1 81 ? 21.769 6.187 -10.820 1.00 87.25 81 GLN A CA 1
ATOM 667 C C . GLN A 1 81 ? 20.378 6.683 -10.407 1.00 87.25 81 GLN A C 1
ATOM 669 O O . GLN A 1 81 ? 19.801 6.168 -9.448 1.00 87.25 81 GLN A O 1
ATOM 674 N N . ILE A 1 82 ? 19.817 7.673 -11.111 1.00 90.12 82 ILE A N 1
ATOM 675 C CA . ILE A 1 82 ? 18.476 8.185 -10.799 1.00 90.12 82 ILE A CA 1
ATOM 676 C C . ILE A 1 82 ? 17.429 7.110 -11.103 1.00 90.12 82 ILE A C 1
ATOM 678 O O . ILE A 1 82 ? 16.514 6.901 -10.306 1.00 90.12 82 ILE A O 1
ATOM 682 N N . THR A 1 83 ? 17.579 6.405 -12.221 1.00 88.38 83 THR A N 1
ATOM 683 C CA . THR A 1 83 ? 16.710 5.287 -12.608 1.00 88.38 83 THR A CA 1
ATOM 684 C C . THR A 1 83 ? 16.801 4.133 -11.608 1.00 88.38 83 THR A C 1
ATOM 686 O O . THR A 1 83 ? 15.765 3.652 -11.146 1.00 88.38 83 THR A O 1
ATOM 689 N N . ILE A 1 84 ? 18.010 3.766 -11.170 1.00 88.31 84 ILE A N 1
ATOM 690 C CA . ILE A 1 84 ? 18.220 2.741 -10.131 1.00 88.31 84 ILE A CA 1
ATOM 691 C C . ILE A 1 84 ? 17.568 3.151 -8.803 1.00 88.31 84 ILE A C 1
ATOM 693 O O . ILE A 1 84 ? 16.833 2.364 -8.207 1.00 88.31 84 ILE A O 1
ATOM 697 N N . ASN A 1 85 ? 17.776 4.392 -8.352 1.00 91.44 85 ASN A N 1
ATOM 698 C CA . ASN A 1 85 ? 17.176 4.891 -7.110 1.00 91.44 85 ASN A CA 1
ATOM 699 C C . ASN A 1 85 ? 15.643 4.830 -7.157 1.00 91.44 85 ASN A C 1
ATOM 701 O O . ASN A 1 85 ? 15.008 4.433 -6.183 1.00 91.44 85 ASN A O 1
ATOM 705 N N . LYS A 1 86 ? 15.045 5.169 -8.303 1.00 92.31 86 LYS A N 1
ATOM 706 C CA . LYS A 1 86 ? 13.593 5.081 -8.509 1.00 92.31 86 LYS A CA 1
ATOM 707 C C . LYS A 1 86 ? 13.089 3.643 -8.515 1.00 92.31 86 LYS A C 1
ATOM 709 O O . LYS A 1 86 ? 12.024 3.378 -7.968 1.00 92.31 86 LYS A O 1
ATOM 714 N N . MET A 1 87 ? 13.843 2.706 -9.090 1.00 90.31 87 MET A N 1
ATOM 715 C CA . MET A 1 87 ? 13.509 1.281 -9.006 1.00 90.31 87 MET A CA 1
ATOM 716 C C . MET A 1 87 ? 13.476 0.803 -7.551 1.00 90.31 87 MET A C 1
ATOM 718 O O . MET A 1 87 ? 12.521 0.130 -7.172 1.00 90.31 87 MET A O 1
ATOM 722 N N . VAL A 1 88 ? 14.440 1.212 -6.718 1.00 91.38 88 VAL A N 1
ATOM 723 C CA . VAL A 1 88 ? 14.434 0.909 -5.273 1.00 91.38 88 VAL A CA 1
ATOM 724 C C . VAL A 1 88 ? 13.223 1.536 -4.576 1.00 91.38 88 VAL A C 1
ATOM 726 O O . VAL A 1 88 ? 12.486 0.829 -3.895 1.00 91.38 88 VAL A O 1
ATOM 729 N N . GLU A 1 89 ? 12.947 2.821 -4.817 1.00 92.69 89 GLU A N 1
ATOM 730 C CA . GLU A 1 89 ? 11.758 3.515 -4.288 1.00 92.69 89 GLU A CA 1
ATOM 731 C C . GLU A 1 89 ? 10.452 2.797 -4.686 1.00 92.69 89 GLU A C 1
ATOM 733 O O . GLU A 1 89 ? 9.499 2.713 -3.910 1.00 92.69 89 GLU A O 1
ATOM 738 N N . SER A 1 90 ? 10.409 2.211 -5.886 1.00 92.94 90 SER A N 1
ATOM 739 C CA . SER A 1 90 ? 9.250 1.446 -6.346 1.00 92.94 90 SER A CA 1
ATOM 740 C C . SER A 1 90 ? 9.043 0.162 -5.546 1.00 92.94 90 SER A C 1
ATOM 742 O O . SER A 1 90 ? 7.900 -0.215 -5.293 1.00 92.94 90 SER A O 1
ATOM 744 N N . VAL A 1 91 ? 10.118 -0.500 -5.113 1.00 91.44 91 VAL A N 1
ATOM 745 C CA . VAL A 1 91 ? 10.021 -1.677 -4.242 1.00 91.44 91 VAL A CA 1
ATOM 746 C C . VAL A 1 91 ? 9.450 -1.264 -2.888 1.00 91.44 91 VAL A C 1
ATOM 748 O O . VAL A 1 91 ? 8.480 -1.865 -2.440 1.00 91.44 91 VAL A O 1
ATOM 751 N N . GLU A 1 92 ? 9.940 -0.169 -2.303 1.00 91.62 92 GLU A N 1
ATOM 752 C CA . GLU A 1 92 ? 9.441 0.337 -1.016 1.00 91.62 92 GLU A CA 1
ATOM 753 C C . GLU A 1 92 ? 7.945 0.693 -1.058 1.00 91.62 92 GLU A C 1
ATOM 755 O O . GLU A 1 92 ? 7.179 0.341 -0.155 1.00 91.62 92 GLU A O 1
ATOM 760 N N . LEU A 1 93 ? 7.496 1.370 -2.122 1.00 92.75 93 LEU A N 1
ATOM 761 C CA . LEU A 1 93 ? 6.075 1.679 -2.308 1.00 92.75 93 LEU A CA 1
ATOM 762 C C . LEU A 1 93 ? 5.239 0.418 -2.523 1.00 92.75 93 LEU A C 1
ATOM 764 O O . LEU A 1 93 ? 4.129 0.322 -1.997 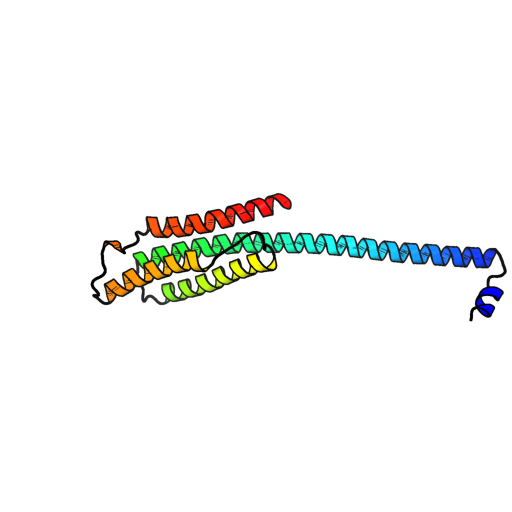1.00 92.75 93 LEU A O 1
ATOM 768 N N . SER A 1 94 ? 5.764 -0.550 -3.267 1.00 91.75 94 SER A N 1
ATOM 769 C CA . SER A 1 94 ? 5.103 -1.829 -3.495 1.00 91.75 94 SER A CA 1
ATOM 770 C C . SER A 1 94 ? 4.941 -2.624 -2.193 1.00 91.75 94 SER A C 1
ATOM 772 O O . SER A 1 94 ? 3.845 -3.104 -1.900 1.00 91.75 94 SER A O 1
ATOM 774 N N . ASP A 1 95 ? 5.978 -2.688 -1.360 1.00 90.88 95 ASP A N 1
ATOM 775 C CA . ASP A 1 95 ? 5.9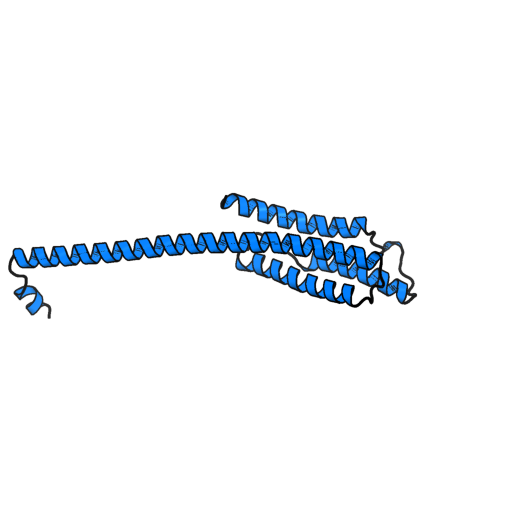30 -3.334 -0.043 1.00 90.88 95 ASP A CA 1
ATOM 776 C C . ASP A 1 95 ? 4.932 -2.630 0.883 1.00 90.88 95 ASP A C 1
ATOM 778 O O . ASP A 1 95 ? 4.182 -3.269 1.625 1.00 90.88 95 ASP A O 1
ATOM 782 N N . LYS A 1 96 ? 4.850 -1.296 0.804 1.00 91.81 96 LYS A N 1
ATOM 783 C CA . LYS A 1 96 ? 3.848 -0.524 1.547 1.00 91.81 96 LYS A CA 1
ATOM 784 C C . LYS A 1 96 ? 2.418 -0.881 1.123 1.00 91.81 96 LYS A C 1
ATOM 786 O O . LYS A 1 96 ? 1.541 -0.989 1.983 1.00 91.81 96 LYS A O 1
ATOM 791 N N . ILE A 1 97 ? 2.169 -1.069 -0.173 1.00 92.12 97 ILE A N 1
ATOM 792 C CA . ILE A 1 97 ? 0.867 -1.499 -0.714 1.00 92.12 97 ILE A CA 1
ATOM 793 C C . ILE A 1 97 ? 0.530 -2.912 -0.216 1.00 92.12 97 ILE A C 1
ATOM 795 O O . ILE A 1 97 ? -0.586 -3.138 0.257 1.00 92.12 97 ILE A O 1
ATOM 799 N N . GLU A 1 98 ? 1.493 -3.834 -0.247 1.00 90.38 98 GLU A N 1
ATOM 800 C CA . GLU A 1 98 ? 1.332 -5.209 0.243 1.00 90.38 98 GLU A CA 1
ATOM 801 C C . GLU A 1 98 ? 1.052 -5.257 1.755 1.00 90.38 98 GLU A C 1
ATOM 803 O O . GLU A 1 98 ? 0.151 -5.968 2.213 1.00 90.38 98 GLU A O 1
ATOM 808 N N . MET A 1 99 ? 1.749 -4.430 2.535 1.00 90.75 99 MET A N 1
ATOM 809 C CA . MET A 1 99 ? 1.514 -4.270 3.969 1.00 90.75 99 MET A CA 1
ATOM 810 C C . MET A 1 99 ? 0.106 -3.726 4.257 1.00 90.75 99 MET A C 1
ATOM 812 O O . MET A 1 99 ? -0.592 -4.252 5.128 1.00 90.75 99 MET A O 1
ATOM 816 N N . LEU A 1 100 ? -0.330 -2.677 3.548 1.00 90.94 100 LEU A N 1
ATOM 817 C CA . LEU A 1 100 ? -1.660 -2.082 3.734 1.00 90.94 100 LEU A CA 1
ATOM 818 C C . LEU A 1 100 ? -2.776 -3.066 3.369 1.00 90.94 100 LEU A C 1
ATOM 820 O O . LEU A 1 100 ? -3.747 -3.189 4.122 1.00 90.94 100 LEU A O 1
ATOM 824 N N . SER A 1 101 ? -2.603 -3.793 2.264 1.00 89.56 101 SER A N 1
ATOM 825 C CA . SER A 1 101 ? -3.462 -4.911 1.870 1.00 89.56 101 SER A CA 1
ATOM 826 C C . SER A 1 101 ? -3.546 -5.952 2.993 1.00 89.56 101 SER A C 1
ATOM 828 O O . SER A 1 101 ? -4.628 -6.212 3.517 1.00 89.56 101 SER A O 1
ATOM 830 N N . SER A 1 102 ? -2.408 -6.465 3.460 1.00 87.12 102 SER A N 1
ATOM 831 C CA . SER A 1 102 ? -2.368 -7.564 4.431 1.00 87.12 102 SER A CA 1
ATOM 832 C C . SER A 1 102 ? -2.919 -7.190 5.812 1.00 87.12 102 SER A C 1
ATOM 834 O O . SER A 1 102 ? -3.612 -7.993 6.437 1.00 87.12 102 SER A O 1
ATOM 836 N N . LEU A 1 103 ? -2.634 -5.979 6.305 1.00 87.06 103 LEU A N 1
ATOM 837 C CA . LEU A 1 103 ? -3.013 -5.560 7.660 1.00 87.06 103 LEU A CA 1
ATOM 838 C C . LEU A 1 103 ? -4.452 -5.050 7.767 1.00 87.06 103 LEU A C 1
ATOM 840 O O . LEU A 1 103 ? -5.125 -5.316 8.764 1.00 87.06 103 LEU A O 1
ATOM 844 N N . TYR A 1 104 ? -4.913 -4.278 6.782 1.00 85.75 104 TYR A N 1
ATOM 845 C CA . TYR A 1 104 ? -6.181 -3.548 6.885 1.00 85.75 104 TYR A CA 1
ATOM 846 C C . TYR A 1 104 ? -7.248 -4.042 5.905 1.00 85.75 104 TYR A C 1
ATOM 848 O O . TYR A 1 104 ? -8.441 -3.870 6.179 1.00 85.75 104 TYR A O 1
ATOM 856 N N . PHE A 1 105 ? -6.849 -4.669 4.794 1.00 86.56 105 PHE A N 1
ATOM 857 C CA . PHE A 1 105 ? -7.741 -5.008 3.684 1.00 86.56 105 PHE A CA 1
ATOM 858 C C . PHE A 1 105 ? -7.433 -6.389 3.098 1.00 86.56 105 PHE A C 1
ATOM 860 O O . PHE A 1 105 ? -7.225 -6.522 1.896 1.00 86.56 105 PHE A O 1
ATOM 867 N N . SER A 1 106 ? -7.470 -7.433 3.930 1.00 81.00 106 SER A N 1
ATOM 868 C CA . SER A 1 106 ? -7.148 -8.818 3.539 1.00 81.00 106 SER A CA 1
ATOM 869 C C . SER A 1 106 ? -7.965 -9.369 2.358 1.00 81.00 106 SER A C 1
ATOM 871 O O . SER A 1 106 ? -7.597 -10.376 1.765 1.00 81.00 106 SER A O 1
ATOM 873 N N . ASN A 1 107 ? -9.071 -8.711 2.004 1.00 81.50 107 ASN A N 1
ATOM 874 C CA . ASN A 1 107 ? -9.907 -9.045 0.851 1.00 81.50 107 ASN A CA 1
ATOM 875 C C . ASN A 1 107 ? -9.371 -8.496 -0.484 1.00 81.50 107 ASN A C 1
ATOM 877 O O . ASN A 1 107 ? -9.943 -8.799 -1.528 1.00 81.50 107 ASN A O 1
ATOM 881 N N . ILE A 1 108 ? -8.333 -7.657 -0.462 1.00 84.94 108 ILE A N 1
ATOM 882 C CA . ILE A 1 108 ? -7.749 -7.011 -1.639 1.00 84.94 108 ILE A CA 1
ATOM 883 C C . ILE A 1 108 ? -6.350 -7.599 -1.846 1.00 84.94 108 ILE A C 1
ATOM 885 O O . ILE A 1 108 ? -5.394 -7.063 -1.286 1.00 84.94 108 ILE A O 1
ATOM 889 N N . PRO A 1 109 ? -6.198 -8.700 -2.600 1.00 78.50 109 PRO A N 1
ATOM 890 C CA . PRO A 1 109 ? -4.889 -9.289 -2.841 1.00 78.50 109 PRO A CA 1
ATOM 891 C C . PRO A 1 109 ? -4.042 -8.366 -3.723 1.00 78.50 109 PRO A C 1
ATOM 893 O O . PRO A 1 109 ? -4.517 -7.839 -4.730 1.00 78.50 109 PRO A O 1
ATOM 896 N N . PHE A 1 110 ? -2.778 -8.195 -3.351 1.00 83.25 110 PHE A N 1
ATOM 897 C CA . PHE A 1 110 ? -1.779 -7.505 -4.156 1.00 83.25 110 PHE A CA 1
ATOM 898 C C . PHE A 1 110 ? -0.508 -8.349 -4.190 1.00 83.25 110 PHE A C 1
ATOM 900 O O . PHE A 1 110 ? -0.015 -8.749 -3.140 1.00 83.25 110 PHE A O 1
ATOM 907 N N . ASP A 1 111 ? -0.005 -8.623 -5.393 1.00 80.50 111 ASP A N 1
ATOM 908 C CA . ASP A 1 111 ? 1.290 -9.269 -5.595 1.00 80.50 111 ASP A CA 1
ATOM 909 C C . ASP A 1 111 ? 2.258 -8.252 -6.198 1.00 80.50 111 ASP A C 1
ATOM 911 O O . ASP A 1 111 ? 2.196 -7.924 -7.389 1.00 80.50 111 ASP A O 1
ATOM 915 N N . SER A 1 112 ? 3.158 -7.766 -5.347 1.00 79.06 112 SER A N 1
ATOM 916 C CA . SER A 1 112 ? 4.238 -6.837 -5.679 1.00 79.06 112 SER A CA 1
ATOM 917 C C . SER A 1 112 ? 5.140 -7.345 -6.806 1.00 79.06 112 SER A C 1
ATOM 919 O O . SER A 1 112 ? 5.711 -6.562 -7.569 1.00 79.06 112 SER A O 1
ATOM 921 N N . LYS A 1 113 ? 5.256 -8.666 -6.968 1.00 84.06 113 LYS A N 1
ATOM 922 C CA . LYS A 1 113 ? 6.191 -9.278 -7.917 1.00 84.06 113 LYS A CA 1
ATOM 923 C C . LYS A 1 113 ? 5.759 -9.104 -9.364 1.00 84.06 113 LYS A C 1
ATOM 925 O O . LYS A 1 113 ? 6.621 -9.141 -10.238 1.00 84.06 113 LYS A O 1
ATOM 930 N N . LEU A 1 114 ? 4.467 -8.920 -9.634 1.00 82.88 114 LEU A N 1
ATOM 931 C CA . LEU A 1 114 ? 3.950 -8.829 -11.001 1.00 82.88 114 LEU A CA 1
ATOM 932 C C . LEU A 1 114 ? 4.453 -7.566 -11.708 1.00 82.88 114 LEU A C 1
ATOM 934 O O . LEU A 1 114 ? 5.100 -7.661 -12.747 1.00 82.88 114 LEU A O 1
ATOM 938 N N . THR A 1 115 ? 4.243 -6.397 -11.105 1.00 83.44 115 THR A N 1
ATOM 939 C CA . THR A 1 115 ? 4.701 -5.111 -11.655 1.00 83.44 115 THR A CA 1
ATOM 940 C C . THR A 1 115 ? 6.222 -4.991 -11.638 1.00 83.44 115 THR A C 1
ATOM 942 O O . THR A 1 115 ? 6.816 -4.501 -12.600 1.00 83.44 115 THR A O 1
ATOM 945 N N . GLN A 1 116 ? 6.875 -5.495 -10.586 1.00 87.81 116 GLN A N 1
ATOM 946 C CA . GLN A 1 116 ? 8.336 -5.483 -10.498 1.00 87.81 116 GLN A CA 1
ATOM 947 C C . GLN A 1 116 ? 8.985 -6.359 -11.572 1.00 87.81 116 GLN A C 1
ATOM 949 O O . GLN A 1 116 ? 9.971 -5.955 -12.186 1.00 87.81 116 GLN A O 1
ATOM 954 N N . LYS A 1 117 ? 8.412 -7.529 -11.874 1.00 88.75 117 LYS A N 1
ATOM 955 C CA . LYS A 1 117 ? 8.911 -8.411 -12.936 1.00 88.75 117 LYS A CA 1
ATOM 956 C C . LYS A 1 117 ? 8.919 -7.716 -14.299 1.00 88.75 117 LYS A C 1
ATOM 958 O O . LYS A 1 117 ? 9.895 -7.873 -15.033 1.00 88.75 117 LYS A O 1
ATOM 963 N N . THR A 1 118 ? 7.885 -6.941 -14.628 1.00 87.06 118 THR A N 1
ATOM 964 C CA . THR A 1 118 ? 7.839 -6.155 -15.871 1.00 87.06 118 THR A CA 1
ATOM 965 C C . THR A 1 118 ? 8.961 -5.120 -15.912 1.00 87.06 118 THR A C 1
ATOM 967 O O . THR A 1 118 ? 9.702 -5.064 -16.893 1.00 87.06 118 THR A O 1
ATOM 970 N N . ILE A 1 119 ? 9.156 -4.359 -14.830 1.00 88.69 119 ILE A N 1
ATOM 971 C CA . ILE A 1 119 ? 10.226 -3.352 -14.738 1.00 88.69 119 ILE A CA 1
ATOM 972 C C . ILE A 1 119 ? 11.609 -4.004 -14.876 1.00 88.69 119 ILE A C 1
ATOM 974 O O . ILE A 1 119 ? 12.422 -3.543 -15.675 1.00 88.69 119 ILE A O 1
ATOM 978 N N . TYR A 1 120 ? 11.867 -5.109 -14.171 1.00 88.88 120 TYR A N 1
ATOM 979 C CA . TYR A 1 120 ? 13.135 -5.838 -14.274 1.00 88.88 120 TYR A CA 1
ATOM 980 C C . TYR A 1 120 ? 13.373 -6.415 -15.670 1.00 88.88 120 TYR A C 1
ATOM 982 O O . TYR A 1 120 ? 14.502 -6.389 -16.155 1.00 88.88 120 TYR A O 1
ATOM 990 N N . LYS A 1 121 ? 12.327 -6.906 -16.344 1.00 87.62 121 LYS A N 1
ATOM 991 C CA . LYS A 1 121 ? 12.435 -7.399 -17.723 1.00 87.62 121 LYS A CA 1
ATOM 992 C C . LYS A 1 121 ? 12.850 -6.278 -18.682 1.00 87.62 121 LYS A C 1
ATOM 994 O O . LYS A 1 121 ? 13.726 -6.493 -19.519 1.00 87.62 121 LYS A O 1
ATOM 999 N N . VAL A 1 122 ? 12.266 -5.086 -18.528 1.00 86.69 122 VAL A N 1
ATOM 1000 C CA . VAL A 1 122 ? 12.617 -3.891 -19.315 1.00 86.69 122 VAL A CA 1
ATOM 1001 C C . VAL A 1 122 ? 14.021 -3.378 -18.968 1.00 86.69 122 VAL A C 1
ATOM 1003 O O . VAL A 1 122 ? 14.761 -2.971 -19.856 1.00 86.69 122 VAL A O 1
ATOM 1006 N N . HIS A 1 123 ? 14.436 -3.424 -17.704 1.00 86.94 123 HIS A N 1
ATOM 1007 C CA . HIS A 1 123 ? 15.799 -3.042 -17.319 1.00 86.94 123 HIS A CA 1
ATOM 1008 C C . HIS A 1 123 ? 16.842 -3.989 -17.932 1.00 86.94 123 HIS A C 1
ATOM 1010 O O . HIS A 1 123 ? 17.753 -3.542 -18.628 1.00 86.94 123 HIS A O 1
ATOM 1016 N N . HIS A 1 124 ? 16.635 -5.301 -17.793 1.00 86.56 124 HIS A N 1
ATOM 1017 C CA . HIS A 1 124 ? 17.542 -6.326 -18.309 1.00 86.56 124 HIS A CA 1
ATOM 1018 C C . HIS A 1 124 ? 17.700 -6.286 -19.839 1.00 86.56 124 HIS A C 1
ATOM 1020 O O . HIS A 1 124 ? 18.796 -6.516 -20.345 1.00 86.5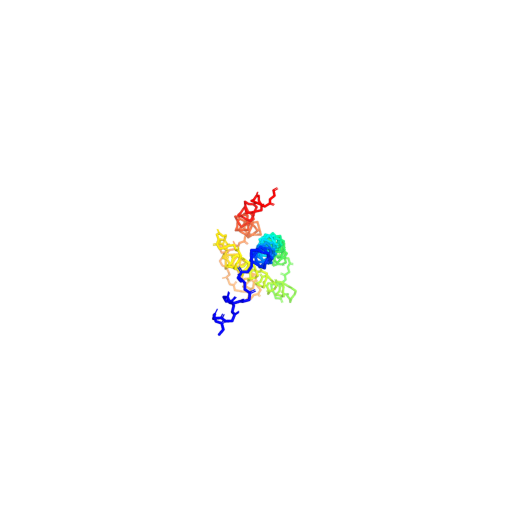6 124 HIS A O 1
ATOM 1026 N N . GLN A 1 125 ? 16.640 -5.995 -20.610 1.00 86.56 125 GLN A N 1
ATOM 1027 C CA . GLN A 1 125 ? 16.777 -5.897 -22.075 1.00 86.56 125 GLN A CA 1
ATOM 1028 C C . GLN A 1 125 ? 17.726 -4.768 -22.497 1.00 86.56 125 GLN A C 1
ATOM 1030 O O . GLN A 1 125 ? 18.481 -4.950 -23.448 1.00 86.56 125 GLN A O 1
ATOM 1035 N N . PHE A 1 126 ? 17.708 -3.627 -21.802 1.00 83.81 126 PHE A N 1
ATOM 1036 C CA . PHE A 1 126 ? 18.575 -2.497 -22.127 1.00 83.81 126 PHE A CA 1
ATOM 1037 C C . PHE A 1 126 ? 19.996 -2.714 -21.609 1.00 83.81 126 PHE A C 1
ATOM 1039 O O . PHE A 1 126 ? 20.943 -2.387 -22.318 1.00 83.81 126 PHE A O 1
ATOM 1046 N N . ASP A 1 127 ? 20.151 -3.346 -20.444 1.00 84.00 127 ASP A N 1
ATOM 1047 C CA . ASP A 1 127 ? 21.460 -3.736 -19.906 1.00 84.00 127 ASP A CA 1
ATOM 1048 C C . ASP A 1 127 ? 22.190 -4.706 -20.858 1.00 84.00 127 ASP A C 1
ATOM 1050 O O . ASP A 1 127 ? 23.353 -4.518 -21.211 1.00 84.00 127 ASP A O 1
ATOM 1054 N N . MET A 1 128 ? 21.471 -5.692 -21.406 1.00 81.00 128 MET A N 1
ATOM 1055 C CA . MET A 1 128 ? 22.020 -6.629 -22.396 1.00 81.00 128 MET A CA 1
ATOM 1056 C C . MET A 1 128 ? 22.440 -5.956 -23.710 1.00 81.00 128 MET A C 1
ATOM 1058 O O . MET A 1 128 ? 23.410 -6.397 -24.333 1.00 81.00 128 MET A O 1
ATOM 1062 N N . LEU A 1 129 ? 21.725 -4.905 -24.130 1.00 77.38 129 LEU A N 1
ATOM 1063 C CA . LEU A 1 129 ? 22.081 -4.112 -25.309 1.00 77.38 129 LEU A CA 1
ATOM 1064 C C . LEU A 1 129 ? 23.353 -3.290 -25.068 1.00 77.38 129 LEU A C 1
ATOM 1066 O O . LEU A 1 129 ? 24.216 -3.259 -25.944 1.00 77.38 129 LEU A O 1
ATOM 1070 N N . GLU A 1 130 ? 23.510 -2.679 -23.890 1.00 77.06 130 GLU A N 1
ATOM 1071 C CA . GLU A 1 130 ? 24.744 -1.964 -23.524 1.00 77.06 130 GLU A CA 1
ATOM 1072 C C . GLU A 1 130 ? 25.958 -2.898 -23.449 1.00 77.06 130 GLU A C 1
ATOM 1074 O O . GLU A 1 130 ? 27.057 -2.533 -23.873 1.00 77.06 130 GLU A O 1
ATOM 1079 N N . LEU A 1 131 ? 25.759 -4.133 -22.985 1.00 78.00 131 LEU A N 1
ATOM 1080 C CA . LEU A 1 131 ? 26.810 -5.147 -22.872 1.00 78.00 131 LEU A CA 1
ATOM 1081 C C . LEU A 1 131 ? 27.162 -5.844 -24.203 1.00 78.00 131 LEU A C 1
ATOM 1083 O O . LEU A 1 131 ? 27.959 -6.783 -24.201 1.00 78.00 131 LEU A O 1
ATOM 1087 N N . ASN A 1 132 ? 26.609 -5.405 -25.345 1.00 72.69 132 ASN A N 1
ATOM 1088 C CA . ASN A 1 132 ? 26.784 -6.029 -26.670 1.00 72.69 132 ASN A CA 1
ATOM 1089 C C . ASN A 1 132 ? 26.411 -7.525 -26.720 1.00 72.69 132 ASN A C 1
ATOM 1091 O O . ASN A 1 132 ? 26.868 -8.270 -27.597 1.00 72.69 132 ASN A O 1
ATOM 1095 N N . ASN A 1 133 ? 25.561 -7.988 -25.805 1.00 70.06 133 ASN A N 1
ATOM 1096 C CA . ASN A 1 133 ? 25.071 -9.355 -25.841 1.00 70.06 133 ASN A CA 1
ATOM 1097 C C . ASN A 1 133 ? 24.002 -9.493 -26.934 1.00 70.06 133 ASN A C 1
ATOM 1099 O O . ASN A 1 133 ? 23.160 -8.618 -27.129 1.00 70.06 133 ASN A O 1
ATOM 1103 N N . LYS A 1 134 ? 24.011 -10.620 -27.657 1.00 59.66 134 LYS A N 1
ATOM 1104 C CA . LYS A 1 134 ? 22.965 -10.932 -28.642 1.00 59.66 134 LYS A CA 1
ATOM 1105 C C . LYS A 1 134 ? 21.648 -11.189 -27.90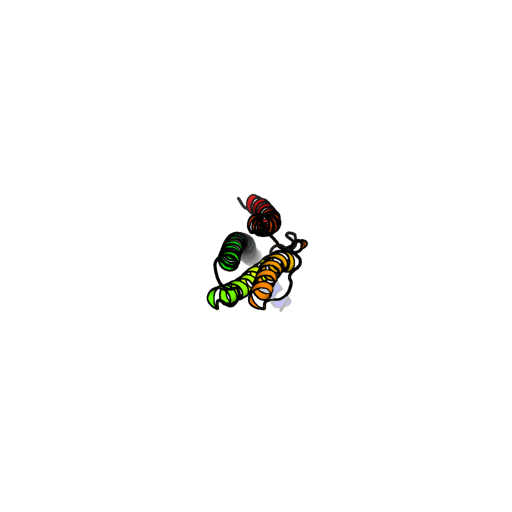7 1.00 59.66 134 LYS A C 1
ATOM 1107 O O . LYS A 1 134 ? 21.419 -12.295 -27.429 1.00 59.66 134 LYS A O 1
ATOM 1112 N N . SER A 1 135 ? 20.812 -10.162 -27.797 1.00 62.31 135 SER A N 1
ATOM 1113 C CA . SER A 1 135 ? 19.437 -10.297 -27.318 1.00 62.31 135 SER A CA 1
ATOM 1114 C C . SER A 1 135 ? 18.541 -10.801 -28.450 1.00 62.31 135 SER A C 1
ATOM 1116 O O . SER A 1 135 ? 18.678 -10.359 -29.593 1.00 62.31 135 SER A O 1
ATOM 1118 N N . ASP A 1 136 ? 17.641 -11.736 -28.146 1.00 63.66 136 ASP A N 1
ATOM 1119 C CA . ASP A 1 136 ? 16.661 -12.235 -29.108 1.00 63.66 136 ASP A CA 1
ATOM 1120 C C . ASP A 1 136 ? 15.545 -11.191 -29.275 1.00 63.66 136 ASP A C 1
ATOM 1122 O O . ASP A 1 136 ? 14.952 -10.725 -28.295 1.00 63.66 136 ASP A O 1
ATOM 1126 N N . ALA A 1 137 ? 15.250 -10.785 -30.510 1.00 62.22 137 ALA A N 1
ATOM 1127 C CA . ALA A 1 137 ? 14.291 -9.706 -30.773 1.00 62.22 137 ALA A CA 1
ATOM 1128 C C . ALA A 1 137 ? 12.872 -10.053 -30.278 1.00 62.22 137 ALA A C 1
ATOM 1130 O O . ALA A 1 137 ? 12.097 -9.162 -29.941 1.00 62.22 137 ALA A O 1
ATOM 1131 N N . SER A 1 138 ? 12.553 -11.347 -30.159 1.00 65.38 138 SER A N 1
ATOM 1132 C CA . SER A 1 138 ? 11.285 -11.852 -29.616 1.00 65.38 138 SER A CA 1
ATOM 1133 C C . SER A 1 138 ? 11.113 -11.643 -28.109 1.00 65.38 138 SER A C 1
ATOM 1135 O O . SER A 1 138 ? 10.010 -11.820 -27.595 1.00 65.38 138 SER A O 1
ATOM 1137 N N . THR A 1 139 ? 12.180 -11.302 -27.380 1.00 70.94 139 THR A N 1
ATOM 1138 C CA . THR A 1 139 ? 12.115 -11.006 -25.938 1.00 70.94 139 THR A CA 1
ATOM 1139 C C . THR A 1 139 ? 11.925 -9.527 -25.614 1.00 70.94 139 THR A C 1
ATOM 1141 O O . THR A 1 139 ? 11.673 -9.207 -24.448 1.00 70.94 139 THR A O 1
ATOM 1144 N N . TYR A 1 140 ? 12.007 -8.647 -26.618 1.00 79.06 140 TYR A N 1
ATOM 1145 C CA . TYR A 1 140 ? 11.864 -7.208 -26.431 1.00 79.06 140 TYR A CA 1
ATOM 1146 C C . TYR A 1 140 ? 10.427 -6.851 -26.055 1.00 79.06 140 TYR A C 1
ATOM 1148 O O . TYR A 1 140 ? 9.472 -7.277 -26.705 1.00 79.06 140 TYR A O 1
ATOM 1156 N N . VAL A 1 141 ? 10.280 -6.073 -24.992 1.00 84.38 141 VAL A N 1
ATOM 1157 C CA . VAL A 1 141 ? 8.994 -5.509 -24.585 1.00 84.38 141 VAL A CA 1
ATOM 1158 C C . VAL A 1 141 ? 8.954 -4.082 -25.101 1.00 84.38 141 VAL A C 1
ATOM 1160 O O . VAL A 1 141 ? 9.940 -3.359 -24.965 1.00 84.38 141 VAL A O 1
ATOM 1163 N N . SER A 1 142 ? 7.846 -3.681 -25.724 1.00 87.12 142 SER A N 1
ATOM 1164 C CA . SER A 1 142 ? 7.657 -2.288 -26.120 1.00 87.12 142 SER A CA 1
ATOM 1165 C C . SER A 1 142 ? 7.247 -1.432 -24.917 1.00 87.12 142 SER A C 1
ATOM 1167 O O . SER A 1 142 ? 6.734 -1.932 -23.913 1.00 87.12 142 SER A O 1
ATOM 1169 N N . TYR A 1 143 ? 7.444 -0.115 -25.011 1.00 87.50 143 TYR A N 1
ATOM 1170 C CA . TYR A 1 143 ? 6.992 0.805 -23.965 1.00 87.50 143 TYR A CA 1
ATOM 1171 C C . TYR A 1 143 ? 5.472 0.722 -23.751 1.00 87.50 143 TYR A C 1
ATOM 1173 O O . TYR A 1 143 ? 4.996 0.751 -22.615 1.00 87.50 143 TYR A O 1
ATOM 1181 N N . GLU A 1 144 ? 4.710 0.577 -24.834 1.00 89.00 144 GLU A N 1
ATOM 1182 C CA . GLU A 1 144 ? 3.254 0.441 -24.788 1.00 89.00 144 GLU A CA 1
ATOM 1183 C C . GLU A 1 144 ? 2.828 -0.848 -24.075 1.00 89.00 144 GLU A C 1
ATOM 1185 O O . GLU A 1 144 ? 1.983 -0.800 -23.181 1.00 89.00 144 GLU A O 1
ATOM 1190 N N . ASP A 1 145 ? 3.473 -1.977 -24.377 1.00 89.38 145 ASP A N 1
ATOM 1191 C CA . ASP A 1 145 ? 3.170 -3.255 -23.725 1.00 89.38 145 ASP A CA 1
ATOM 1192 C C . ASP A 1 145 ? 3.520 -3.215 -22.233 1.00 89.38 145 ASP A C 1
ATOM 1194 O O . ASP A 1 145 ? 2.708 -3.595 -21.389 1.00 89.38 145 ASP A O 1
ATOM 1198 N N . ALA A 1 146 ? 4.702 -2.690 -21.887 1.00 87.88 146 ALA A N 1
ATOM 1199 C CA . ALA A 1 146 ? 5.153 -2.595 -20.499 1.00 87.88 146 ALA A CA 1
ATOM 1200 C C . ALA A 1 146 ? 4.245 -1.686 -19.656 1.00 87.88 146 ALA A C 1
ATOM 1202 O O . ALA A 1 146 ? 3.911 -2.006 -18.514 1.00 87.88 146 ALA A O 1
ATOM 1203 N N . THR A 1 147 ? 3.833 -0.543 -20.211 1.00 89.81 147 THR A N 1
ATOM 1204 C CA . THR A 1 147 ? 2.918 0.374 -19.516 1.00 89.81 147 THR A CA 1
ATOM 1205 C C . THR A 1 147 ? 1.511 -0.203 -19.404 1.00 89.81 147 THR A C 1
ATOM 1207 O O . THR A 1 147 ? 0.867 -0.007 -18.372 1.00 89.81 147 THR A O 1
ATOM 1210 N N . THR A 1 148 ? 1.048 -0.947 -20.410 1.00 91.19 148 THR A N 1
ATOM 1211 C CA . THR A 1 148 ? -0.248 -1.636 -20.379 1.00 91.19 148 THR A CA 1
ATOM 1212 C C . THR A 1 148 ? -0.273 -2.721 -19.308 1.00 91.19 148 THR A C 1
ATOM 1214 O O . THR A 1 148 ? -1.184 -2.720 -18.485 1.00 91.19 148 THR A O 1
ATOM 1217 N N . GLU A 1 149 ? 0.759 -3.564 -19.230 1.00 89.25 149 GLU A N 1
ATOM 1218 C CA . GLU A 1 149 ? 0.859 -4.630 -18.223 1.00 89.25 149 GLU A CA 1
ATOM 1219 C C . GLU A 1 149 ? 0.822 -4.062 -16.792 1.00 89.25 149 GLU A C 1
ATOM 1221 O O . GLU A 1 149 ? 0.024 -4.496 -15.958 1.00 89.25 149 GLU A O 1
ATOM 1226 N N . VAL A 1 150 ? 1.605 -3.010 -16.515 1.00 89.75 150 VAL A N 1
ATOM 1227 C CA . VAL A 1 150 ? 1.575 -2.320 -15.211 1.00 89.75 150 VAL A CA 1
ATOM 1228 C C . VAL A 1 150 ? 0.193 -1.726 -14.928 1.00 89.75 150 VAL A C 1
ATOM 1230 O O . VAL A 1 150 ? -0.330 -1.841 -13.816 1.00 89.75 150 VAL A O 1
ATOM 1233 N N . LYS A 1 151 ? -0.424 -1.093 -15.930 1.00 91.88 151 LYS A N 1
ATOM 1234 C CA . LYS A 1 151 ? -1.733 -0.454 -15.787 1.00 91.88 151 LYS A CA 1
ATOM 1235 C C . LYS A 1 151 ? -2.839 -1.466 -15.508 1.00 91.88 151 LYS A C 1
ATOM 1237 O O . LYS A 1 151 ? -3.708 -1.173 -14.692 1.00 91.88 151 LYS A O 1
ATOM 1242 N N . GLU A 1 152 ? -2.816 -2.632 -16.143 1.00 90.75 152 GLU A N 1
ATOM 1243 C CA . GLU A 1 152 ? -3.800 -3.697 -15.928 1.00 90.75 152 GLU A CA 1
ATOM 1244 C C . GLU A 1 152 ? -3.728 -4.256 -14.506 1.00 90.75 152 GLU A C 1
ATOM 1246 O O . GLU A 1 152 ? -4.758 -4.330 -13.824 1.00 90.75 152 GLU A O 1
ATOM 1251 N N . VAL A 1 153 ? -2.518 -4.551 -14.014 1.00 87.25 153 VAL A N 1
ATOM 1252 C CA . VAL A 1 153 ? -2.316 -5.025 -12.634 1.00 87.25 153 VAL A CA 1
ATOM 1253 C C . VAL A 1 153 ? -2.838 -3.996 -11.627 1.00 87.25 153 VAL A C 1
ATOM 1255 O O . VAL A 1 153 ? -3.591 -4.329 -10.706 1.00 87.25 153 VAL A O 1
ATOM 1258 N N . LEU A 1 154 ? -2.505 -2.717 -11.821 1.00 90.75 154 LEU A N 1
ATOM 1259 C CA . LEU A 1 154 ? -2.927 -1.654 -10.908 1.00 90.75 154 LEU A CA 1
ATOM 1260 C C . LEU A 1 154 ? -4.403 -1.267 -11.070 1.00 90.75 154 LEU A C 1
ATOM 1262 O O . LEU A 1 154 ? -5.012 -0.795 -10.109 1.00 90.75 154 LEU A O 1
ATOM 1266 N N . ALA A 1 155 ? -5.018 -1.478 -12.235 1.00 89.88 155 ALA A N 1
ATOM 1267 C CA . ALA A 1 155 ? -6.440 -1.213 -12.449 1.00 89.88 155 ALA A CA 1
ATOM 1268 C C . ALA A 1 155 ? -7.322 -2.124 -11.585 1.00 89.88 155 ALA A C 1
ATOM 1270 O O . ALA A 1 155 ? -8.256 -1.632 -10.946 1.00 89.88 155 ALA A O 1
ATOM 1271 N N . GLY A 1 156 ? -6.994 -3.419 -11.502 1.00 87.50 156 GLY A N 1
ATOM 1272 C CA . GLY A 1 156 ? -7.705 -4.363 -10.632 1.00 87.50 156 GLY A CA 1
ATOM 1273 C C . GLY A 1 156 ? -7.616 -3.970 -9.154 1.00 87.50 156 GLY A C 1
ATOM 1274 O O . GLY A 1 156 ? -8.617 -3.980 -8.427 1.00 87.50 156 GLY A O 1
ATOM 1275 N N . LEU A 1 157 ? -6.433 -3.523 -8.729 1.00 88.81 157 LEU A N 1
ATOM 1276 C CA . LEU A 1 157 ? -6.204 -3.045 -7.371 1.00 88.81 157 LEU A CA 1
ATOM 1277 C C . LEU A 1 157 ? -7.007 -1.770 -7.064 1.00 88.81 157 LEU A C 1
ATOM 1279 O O . LEU A 1 157 ? -7.720 -1.711 -6.062 1.00 88.81 157 LEU A O 1
ATOM 1283 N N . LYS A 1 158 ? -6.964 -0.767 -7.950 1.00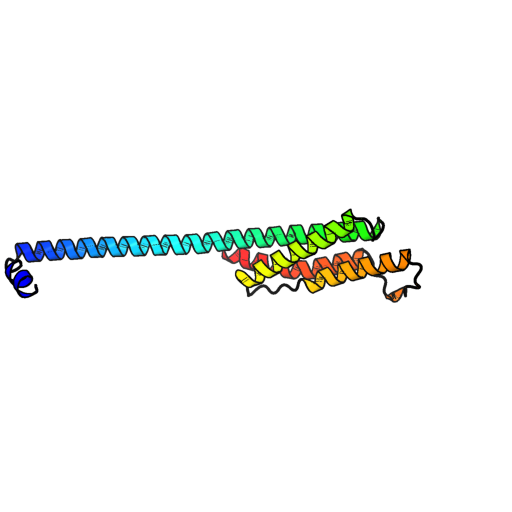 91.31 158 LYS A N 1
ATOM 1284 C CA . LYS A 1 158 ? -7.734 0.480 -7.793 1.00 91.31 158 LYS A CA 1
ATOM 1285 C C . LYS A 1 158 ? -9.238 0.238 -7.779 1.00 91.31 158 LYS A C 1
ATOM 1287 O O . LYS A 1 158 ? -9.937 0.869 -6.991 1.00 91.31 158 LYS A O 1
ATOM 1292 N N . ALA A 1 159 ? -9.739 -0.658 -8.629 1.00 90.44 159 ALA A N 1
ATOM 1293 C CA . ALA A 1 159 ? -11.152 -1.022 -8.646 1.00 90.44 159 ALA A CA 1
ATOM 1294 C C . ALA A 1 159 ? -11.577 -1.633 -7.303 1.00 90.44 159 ALA A C 1
ATOM 1296 O O . ALA A 1 159 ? -12.589 -1.230 -6.733 1.00 90.44 159 ALA A O 1
ATOM 1297 N N . SER A 1 160 ? -10.758 -2.533 -6.758 1.00 89.56 160 SER A N 1
ATOM 1298 C CA . SER A 1 160 ? -11.003 -3.158 -5.455 1.00 89.56 160 SER A CA 1
ATOM 1299 C C . SER A 1 160 ? -11.006 -2.136 -4.316 1.00 89.56 160 SER A C 1
ATOM 1301 O O . SER A 1 160 ? -11.907 -2.146 -3.476 1.00 89.56 160 SER A O 1
ATOM 1303 N N . VAL A 1 161 ? -10.045 -1.205 -4.316 1.00 89.75 161 VAL A N 1
ATOM 1304 C CA . VAL A 1 161 ? -10.008 -0.111 -3.337 1.00 89.75 161 VAL A CA 1
ATOM 1305 C C . VAL A 1 161 ? -11.241 0.774 -3.472 1.00 89.75 161 VAL A C 1
ATOM 1307 O O . VAL A 1 161 ? -11.873 1.053 -2.459 1.00 89.75 161 VAL A O 1
ATOM 1310 N N . LYS A 1 162 ? -11.639 1.149 -4.696 1.00 88.94 162 LYS A N 1
ATOM 1311 C CA . LYS A 1 162 ? -12.833 1.967 -4.960 1.00 88.94 162 LYS A CA 1
ATOM 1312 C C . LYS A 1 162 ? -14.103 1.340 -4.376 1.00 88.94 162 LYS A C 1
ATOM 1314 O O . LYS A 1 162 ? -14.839 2.026 -3.672 1.00 88.94 162 LYS A O 1
ATOM 1319 N N . VAL A 1 163 ? -14.312 0.043 -4.601 1.00 90.12 163 VAL A N 1
ATOM 1320 C CA . VAL A 1 163 ? -15.449 -0.706 -4.034 1.00 90.12 163 VAL A CA 1
ATOM 1321 C C . VAL A 1 163 ? -15.422 -0.694 -2.502 1.00 90.12 163 VAL A C 1
ATOM 1323 O O . VAL A 1 163 ? -16.467 -0.603 -1.860 1.00 90.12 163 VAL A O 1
ATOM 1326 N N . GLU A 1 164 ? -14.241 -0.770 -1.884 1.00 87.56 164 GLU A N 1
ATOM 1327 C CA . GLU A 1 164 ? -14.125 -0.647 -0.429 1.00 87.56 164 GLU A CA 1
ATOM 1328 C C . GLU A 1 164 ? -14.395 0.794 0.046 1.00 87.56 164 GLU A C 1
ATOM 1330 O O . GLU A 1 164 ? -15.007 0.957 1.100 1.00 87.56 164 GLU A O 1
ATOM 1335 N N . MET A 1 165 ? -14.028 1.832 -0.726 1.00 85.75 165 MET A N 1
ATOM 1336 C CA . MET A 1 165 ? -14.318 3.240 -0.383 1.00 85.75 165 MET A CA 1
ATOM 1337 C C . MET A 1 165 ? -15.821 3.523 -0.352 1.00 85.75 165 MET A C 1
ATOM 1339 O O . MET A 1 165 ? -16.309 4.188 0.562 1.00 85.75 165 MET A O 1
ATOM 1343 N N . GLU A 1 166 ? -16.563 2.977 -1.317 1.00 87.19 166 GLU A N 1
ATOM 1344 C CA . GLU A 1 166 ? -18.019 3.142 -1.439 1.00 87.19 166 GLU A CA 1
ATOM 1345 C C . GLU A 1 166 ? -18.783 2.628 -0.205 1.00 87.19 166 GLU A C 1
ATOM 1347 O O . GLU A 1 166 ? -19.902 3.053 0.049 1.00 87.19 166 GLU A O 1
ATOM 1352 N N . LYS A 1 167 ? -18.178 1.770 0.628 1.00 84.31 167 LYS A N 1
ATOM 1353 C CA . LYS A 1 167 ? -18.786 1.309 1.891 1.00 84.31 167 LYS A CA 1
ATOM 1354 C C . LYS A 1 167 ? -18.756 2.357 3.009 1.00 84.31 167 LYS A C 1
ATOM 1356 O O . LYS A 1 167 ? -19.431 2.178 4.024 1.00 84.31 167 LYS A O 1
ATOM 1361 N N . TYR A 1 168 ? -17.938 3.398 2.866 1.00 77.38 168 TYR A N 1
ATOM 1362 C CA . TYR A 1 168 ? -17.709 4.426 3.886 1.00 77.38 168 TYR A CA 1
ATOM 1363 C C . TYR A 1 168 ? -18.136 5.832 3.449 1.00 77.38 168 TYR A C 1
ATOM 1365 O O . TYR A 1 168 ? -18.035 6.751 4.267 1.00 77.38 168 TYR A O 1
ATOM 1373 N N . THR A 1 169 ? -18.604 5.983 2.206 1.00 64.56 169 THR A N 1
ATOM 1374 C CA . THR A 1 169 ? -19.100 7.240 1.620 1.00 64.56 169 THR A CA 1
ATOM 1375 C C . THR A 1 169 ? -20.620 7.203 1.551 1.00 64.56 169 THR A C 1
ATOM 1377 O O . THR A 1 169 ? -21.245 8.223 1.913 1.00 64.56 169 THR A O 1
#

Radius of gyration: 30.52 Å; chains: 1; bounding box: 64×20×92 Å

Organism: Vibrio parahaemolyticus (NCBI:txid670)

Secondary structure (DSSP, 8-state):
-HHHHHHHT-SHHHHHHHHHHHHHHHHHHHHHHHHHHHHHHHHHHHHHHHHHHHHHHHHHHHHHHHHHHHHHHTTS-TT-HHHHHHHHHHHHHHHHHHHHHHHH-TTS---HHHHHHHHHHHHHHHHHHHTT----GGGPPPHHHHHHHHHHHHHHHHHHHHHHHTTT-

Foldseek 3Di:
DVVVVCVVCPDPVSVVVVVVVVVVVVVVVVVVVVVVVVVVVVVVLVVLLVLLVVLLVLLVVLLVLLLVLLVCLVPHQLPDPVSVVSLVVSLVSLVVNCVSCVPRNVVQDADSVQLNVLSVLSSVVRVCVVVVHDDDPVSDDDSVRSSVSSCVRSVSNNVSSVVVNVVSD

pLDDT: mean 85.63, std 9.58, range [48.16, 95.75]

Sequence (169 aa):
MFEWFSKTFESSSQQATLFSIAVSTTLAVILLLLNQWFSTRKDKRNLRVSKLEEFATTIYAYERLCFDILSRLYQQSPSDQITINKMVESVELSDKIEMLSSLYFSNIPFDSKLTQKTIYKVHHQFDMLELNNKSDASTYVSYEDATTEVKEVLAGLKASVKVEMEKYT